Protein AF-A0A357CVC1-F1 (afdb_monomer)

Secondary structure (DSSP, 8-state):
-HHHHHHHTS-TTS--------S-GGGS-GGGGSTTSS------PPP-HHHHHHHHHHHHTTS---TT--HHHHHHH-TT--HHHHHHHHHHHHHHHHHTT-

Nearest PDB structures (foldseek):
  4ww0-assembly1_C-2  TM=9.600E-01  e=2.385E-09  Aquifex aeolicus VF5
  2ce7-assembly1_C  TM=9.587E-01  e=1.028E-08  Thermotoga maritima
  3whk-assembly4_D  TM=9.278E-01  e=1.325E-07  Pyrococcus furiosus DSM 3638
  3whk-assembly7_G  TM=9.267E-01  e=1.796E-07  Pyrococcus furiosus DSM 3638
  3whk-assembly5_E  TM=9.257E-01  e=1.796E-07  Pyrococcus furiosus DSM 3638

Mean predicted aligned error: 5.78 Å

Radius of gyration: 20.75 Å; Cα contacts (8 Å, |Δi|>4): 52; chains: 1; bounding box: 44×24×57 Å

pLDDT: mean 90.42, std 10.45, range [55.5, 98.62]

Solvent-accessible surface area (backbone atoms only — not comparable to full-atom values): 6640 Å² total; per-residue (Å²): 116,68,69,58,54,57,47,70,66,56,59,103,76,71,84,76,86,89,86,86,87,76,98,57,73,88,76,53,64,70,79,52,52,36,85,82,59,55,51,79,82,83,87,85,72,77,54,52,54,66,50,37,27,51,48,45,51,64,71,39,76,90,55,93,74,64,94,84,69,54,59,65,63,52,20,66,77,45,77,88,41,45,70,66,52,50,46,48,52,56,50,51,51,50,53,54,33,50,76,70,76,91

Structure (mmCIF, N/CA/C/O backbone):
data_AF-A0A357CVC1-F1
#
_entry.id   AF-A0A357CVC1-F1
#
loop_
_atom_site.group_PDB
_atom_site.id
_atom_site.type_symbol
_atom_site.label_atom_id
_atom_site.label_alt_id
_atom_site.label_comp_id
_atom_site.label_asym_id
_atom_site.label_entity_id
_atom_site.label_seq_id
_atom_site.pdbx_PDB_ins_code
_atom_site.Cartn_x
_atom_site.Cartn_y
_atom_site.Cartn_z
_atom_site.occupancy
_atom_site.B_iso_or_equiv
_atom_site.auth_seq_id
_atom_site.auth_comp_id
_atom_site.auth_asym_id
_atom_site.auth_atom_id
_atom_site.pdbx_PDB_model_num
ATOM 1 N N . ASN A 1 1 ? 24.157 -10.732 -16.929 1.00 61.03 1 ASN A N 1
ATOM 2 C CA . ASN A 1 1 ? 22.784 -10.193 -16.827 1.00 61.03 1 ASN A CA 1
ATOM 3 C C . ASN A 1 1 ? 21.793 -11.062 -17.597 1.00 61.03 1 ASN A C 1
ATOM 5 O O . ASN A 1 1 ? 21.314 -10.633 -18.635 1.00 61.03 1 ASN A O 1
ATOM 9 N N . GLN A 1 2 ? 21.481 -12.269 -17.100 1.00 76.38 2 GLN A N 1
ATOM 10 C CA . GLN A 1 2 ? 20.550 -13.189 -17.780 1.00 76.38 2 GLN A CA 1
ATOM 11 C C . GLN A 1 2 ? 19.133 -12.608 -17.858 1.00 76.38 2 GLN A C 1
ATOM 13 O O . GLN A 1 2 ? 18.536 -12.607 -18.920 1.00 76.38 2 GLN A O 1
ATOM 18 N N . LEU A 1 3 ? 18.642 -12.010 -16.765 1.00 76.56 3 LEU A N 1
ATOM 19 C CA . LEU A 1 3 ? 17.310 -11.397 -16.712 1.00 76.56 3 LEU A CA 1
ATOM 20 C C . LEU A 1 3 ? 17.099 -10.330 -17.800 1.00 76.56 3 LEU A C 1
ATOM 22 O O . LEU A 1 3 ? 16.035 -10.273 -18.396 1.00 76.56 3 LEU A O 1
ATOM 26 N N . LEU A 1 4 ? 18.116 -9.509 -18.083 1.00 71.12 4 LEU A N 1
ATOM 27 C CA . LE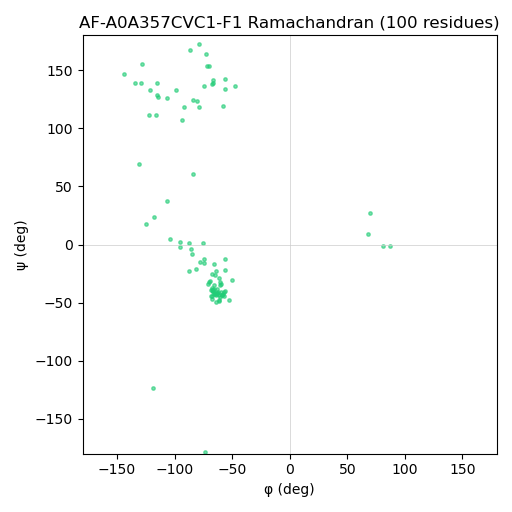U A 1 4 ? 18.030 -8.487 -19.132 1.00 71.12 4 LEU A CA 1
ATOM 28 C C . LEU A 1 4 ? 17.933 -9.104 -20.530 1.00 71.12 4 LEU A C 1
ATOM 30 O O . LEU A 1 4 ? 17.207 -8.582 -21.362 1.00 71.12 4 LEU A O 1
ATOM 34 N N . VAL A 1 5 ? 18.654 -10.204 -20.769 1.00 71.56 5 VAL A N 1
ATOM 35 C CA . VAL A 1 5 ? 18.628 -10.923 -22.051 1.00 71.56 5 VAL A CA 1
ATOM 36 C C . VAL A 1 5 ? 17.260 -11.557 -22.280 1.00 71.56 5 VAL A C 1
ATOM 38 O O . VAL A 1 5 ? 16.737 -11.463 -23.382 1.00 71.56 5 VAL A O 1
ATOM 41 N N . GLU A 1 6 ? 16.654 -12.129 -21.236 1.00 76.06 6 GLU A N 1
ATOM 42 C CA . GLU A 1 6 ? 15.288 -12.659 -21.327 1.00 76.06 6 GLU A CA 1
ATOM 43 C C . GLU A 1 6 ? 14.257 -11.538 -21.542 1.00 76.06 6 GLU A C 1
ATOM 45 O O . GLU A 1 6 ? 13.336 -11.703 -22.330 1.00 76.06 6 GLU A O 1
ATOM 50 N N . MET A 1 7 ? 14.419 -10.375 -20.894 1.00 76.06 7 MET A N 1
ATOM 51 C CA . MET A 1 7 ? 13.512 -9.228 -21.070 1.00 76.06 7 MET A CA 1
ATOM 52 C C . MET A 1 7 ? 13.593 -8.610 -22.470 1.00 76.06 7 MET A C 1
ATOM 54 O O . MET A 1 7 ? 1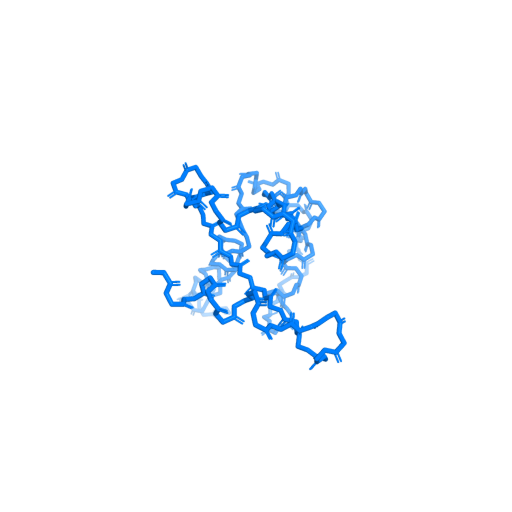2.561 -8.256 -23.029 1.00 76.06 7 MET A O 1
ATOM 58 N N . ASP A 1 8 ? 14.796 -8.509 -23.041 1.00 69.12 8 ASP A N 1
ATOM 59 C CA . ASP A 1 8 ? 15.001 -8.047 -24.421 1.00 69.12 8 ASP A CA 1
ATOM 60 C C . ASP A 1 8 ? 14.592 -9.118 -25.458 1.00 69.12 8 ASP A C 1
ATOM 62 O O . ASP A 1 8 ? 14.441 -8.812 -26.640 1.00 69.12 8 ASP A O 1
ATOM 66 N N . GLY A 1 9 ? 14.444 -10.377 -25.025 1.00 62.94 9 GLY A N 1
ATOM 67 C CA . GLY A 1 9 ? 14.026 -11.510 -25.849 1.00 62.94 9 GLY A CA 1
ATOM 68 C C . GLY A 1 9 ? 12.524 -11.557 -26.131 1.00 62.94 9 GLY A C 1
ATOM 69 O O . GLY A 1 9 ? 12.120 -12.267 -27.052 1.00 62.94 9 GLY A O 1
ATOM 70 N N . PHE A 1 10 ? 11.713 -10.794 -25.388 1.00 62.78 10 PHE A N 1
ATOM 71 C CA . PHE A 1 10 ? 10.282 -10.676 -25.647 1.00 62.78 10 PHE A CA 1
ATOM 72 C C . PHE A 1 10 ? 10.000 -9.613 -26.719 1.00 62.78 10 PHE A C 1
ATOM 74 O O . PHE A 1 10 ? 10.380 -8.447 -26.592 1.00 62.78 10 PHE A O 1
ATOM 81 N N . GLY A 1 11 ? 9.302 -10.000 -27.785 1.00 61.59 11 GLY A N 1
ATOM 82 C CA . GLY A 1 11 ? 8.757 -9.066 -28.766 1.00 61.59 11 GLY A CA 1
ATOM 83 C C . GLY A 1 11 ? 7.553 -8.299 -28.206 1.00 61.59 11 GLY A C 1
ATOM 84 O O . GLY A 1 11 ? 6.908 -8.719 -27.248 1.00 61.59 11 GLY A O 1
ATOM 85 N N . VAL A 1 12 ? 7.177 -7.192 -28.860 1.00 59.03 12 VAL A N 1
ATOM 86 C CA . VAL A 1 12 ? 6.064 -6.295 -28.455 1.00 59.03 12 VAL A CA 1
ATOM 87 C C . VAL A 1 12 ? 4.700 -7.016 -28.306 1.00 59.03 12 VAL A C 1
ATOM 89 O O . VAL A 1 12 ? 3.773 -6.452 -27.735 1.00 59.03 12 VAL A O 1
ATOM 92 N N . ASN A 1 13 ? 4.567 -8.265 -28.774 1.00 55.50 13 ASN A N 1
ATOM 93 C CA . ASN A 1 13 ? 3.316 -9.030 -28.842 1.00 55.50 13 ASN A CA 1
ATOM 94 C C . ASN A 1 13 ? 3.337 -10.405 -28.137 1.00 55.50 13 ASN A C 1
ATOM 96 O O . ASN A 1 13 ? 2.442 -11.211 -28.384 1.00 55.50 13 ASN A O 1
ATOM 100 N N . ASP A 1 14 ? 4.281 -10.686 -27.233 1.00 67.25 14 ASP A N 1
ATOM 101 C CA . ASP A 1 14 ? 4.360 -12.014 -26.586 1.00 67.25 14 ASP A CA 1
ATOM 102 C C . ASP A 1 14 ? 3.296 -12.264 -25.497 1.00 67.25 14 ASP A C 1
ATOM 104 O O . ASP A 1 14 ? 3.258 -13.329 -24.885 1.00 67.25 14 ASP A O 1
ATOM 108 N N . GLY A 1 15 ? 2.398 -11.302 -25.245 1.00 78.44 15 GLY A N 1
ATOM 109 C CA . GLY A 1 15 ? 1.282 -11.456 -24.300 1.00 78.44 15 GLY A CA 1
ATOM 110 C C . GLY A 1 15 ? 1.700 -11.556 -22.826 1.00 78.44 15 GLY A C 1
ATOM 111 O O . GLY A 1 15 ? 0.865 -11.848 -21.970 1.00 78.44 15 GLY A O 1
ATOM 112 N N . VAL A 1 16 ? 2.974 -11.306 -22.516 1.00 82.75 16 VAL A N 1
ATOM 113 C CA . VAL A 1 16 ? 3.534 -11.353 -21.161 1.00 82.75 16 VAL A CA 1
ATOM 114 C C . VAL A 1 16 ? 3.619 -9.943 -20.580 1.00 82.75 16 VAL A C 1
ATOM 116 O O . VAL A 1 16 ? 4.115 -9.020 -21.220 1.00 82.75 16 VAL A O 1
ATOM 119 N N . ILE A 1 17 ? 3.163 -9.783 -19.335 1.00 84.88 17 ILE A N 1
ATOM 120 C CA . ILE A 1 17 ? 3.309 -8.547 -18.557 1.00 84.88 17 ILE A CA 1
ATOM 121 C C . ILE A 1 17 ? 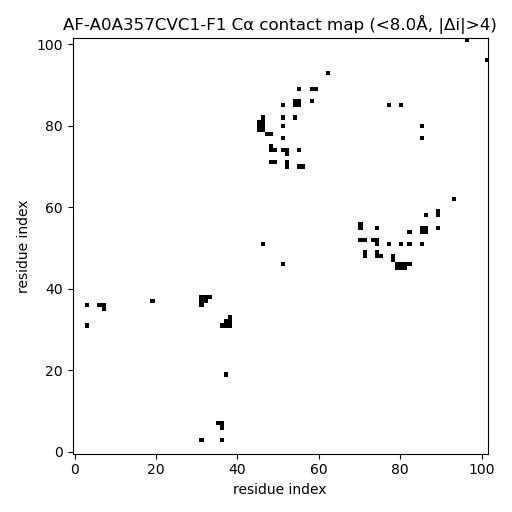4.228 -8.837 -17.373 1.00 84.88 17 ILE A C 1
ATOM 123 O O . ILE A 1 17 ? 3.965 -9.749 -16.589 1.00 84.88 17 ILE A O 1
ATOM 127 N N . VAL A 1 18 ? 5.283 -8.036 -17.221 1.00 86.44 18 VAL A N 1
ATOM 128 C CA . VAL A 1 18 ? 6.226 -8.143 -16.101 1.00 86.44 18 VAL A CA 1
ATOM 129 C C . VAL A 1 18 ? 5.992 -6.992 -15.125 1.00 86.44 18 VAL A C 1
ATOM 131 O O . VAL A 1 18 ? 6.016 -5.826 -15.512 1.00 86.44 18 VAL A O 1
ATOM 134 N N . ILE A 1 19 ? 5.784 -7.319 -13.846 1.00 92.38 19 ILE A N 1
ATOM 135 C CA . ILE A 1 19 ? 5.644 -6.349 -12.751 1.00 92.38 19 ILE A CA 1
ATOM 136 C C . ILE A 1 19 ? 6.730 -6.633 -11.713 1.00 92.38 19 ILE A C 1
ATOM 138 O O . ILE A 1 19 ? 6.916 -7.777 -11.302 1.00 92.38 19 ILE A O 1
ATOM 142 N N . ALA A 1 20 ? 7.424 -5.586 -11.269 1.00 93.25 20 ALA A N 1
ATOM 143 C CA . ALA A 1 20 ? 8.415 -5.648 -10.201 1.00 93.25 20 ALA A CA 1
ATOM 144 C C . ALA A 1 20 ? 8.122 -4.587 -9.131 1.00 93.25 20 ALA A C 1
ATOM 146 O O . ALA A 1 20 ? 7.505 -3.560 -9.410 1.00 93.25 20 ALA A O 1
ATOM 147 N N . ALA A 1 21 ? 8.583 -4.833 -7.904 1.00 95.69 21 ALA A N 1
ATOM 148 C CA . ALA A 1 21 ? 8.464 -3.906 -6.784 1.00 95.69 21 ALA A CA 1
ATOM 149 C C . ALA A 1 21 ? 9.803 -3.801 -6.044 1.00 95.69 21 ALA A C 1
ATOM 151 O O . ALA A 1 21 ? 10.485 -4.804 -5.835 1.00 95.69 21 ALA A O 1
ATOM 152 N N . THR A 1 22 ? 10.179 -2.589 -5.635 1.00 95.12 22 THR A N 1
ATOM 153 C CA . THR A 1 22 ? 11.360 -2.338 -4.800 1.00 95.12 22 THR A CA 1
ATOM 154 C C . THR A 1 22 ? 11.092 -1.197 -3.826 1.00 95.12 22 THR A C 1
ATOM 156 O O . THR A 1 22 ? 10.410 -0.233 -4.165 1.00 95.12 22 THR A O 1
ATOM 159 N N . ASN A 1 23 ? 11.688 -1.283 -2.637 1.00 95.69 23 ASN A N 1
ATOM 160 C CA . ASN A 1 23 ? 11.736 -0.182 -1.671 1.00 95.69 23 ASN A CA 1
ATOM 161 C C . ASN A 1 23 ? 13.036 0.634 -1.781 1.00 95.69 23 ASN A C 1
ATOM 163 O O . ASN A 1 23 ? 13.219 1.595 -1.041 1.00 95.69 23 ASN A O 1
ATOM 167 N N . ARG A 1 24 ? 13.957 0.234 -2.669 1.00 95.62 24 ARG A N 1
ATOM 168 C CA . ARG A 1 24 ? 15.245 0.901 -2.902 1.00 95.62 24 ARG A CA 1
ATOM 169 C C . ARG A 1 24 ? 15.482 1.125 -4.401 1.00 95.62 24 ARG A C 1
ATOM 171 O O . ARG A 1 24 ? 16.307 0.430 -4.999 1.00 95.62 24 ARG A O 1
ATOM 178 N N . PRO A 1 25 ? 14.719 2.027 -5.046 1.00 93.25 25 PRO A N 1
ATOM 179 C CA . PRO A 1 25 ? 14.906 2.330 -6.466 1.00 93.25 25 PRO A CA 1
ATOM 180 C C . PRO A 1 25 ? 16.279 2.961 -6.761 1.00 93.25 25 PRO A C 1
ATOM 182 O O . PRO A 1 25 ? 16.776 2.846 -7.874 1.00 93.25 25 PRO A O 1
ATOM 185 N N . ASP A 1 26 ? 16.910 3.576 -5.758 1.00 93.88 26 ASP A N 1
ATOM 186 C CA . ASP A 1 26 ? 18.209 4.255 -5.816 1.00 93.88 26 ASP A CA 1
ATOM 187 C C . ASP A 1 26 ? 19.398 3.331 -6.118 1.00 93.88 26 ASP A C 1
ATOM 189 O O . ASP A 1 26 ? 20.396 3.786 -6.672 1.00 93.88 26 ASP A O 1
ATOM 193 N N . ILE A 1 27 ? 19.301 2.043 -5.775 1.00 95.19 27 ILE A N 1
ATOM 194 C CA . ILE A 1 27 ? 20.376 1.059 -5.998 1.00 95.19 27 ILE A CA 1
ATOM 195 C C . ILE A 1 27 ? 20.116 0.122 -7.177 1.00 95.19 27 ILE A C 1
ATOM 197 O O . ILE A 1 27 ? 20.866 -0.836 -7.372 1.00 95.19 27 ILE A O 1
ATOM 201 N N . LEU A 1 28 ? 19.034 0.334 -7.926 1.00 91.88 28 LEU A N 1
ATOM 202 C CA . LEU A 1 28 ? 18.751 -0.488 -9.096 1.00 91.88 28 LEU A CA 1
ATOM 203 C C . LEU A 1 28 ? 19.799 -0.246 -10.183 1.00 91.88 28 LEU A C 1
ATOM 205 O O . LEU A 1 28 ? 20.199 0.891 -10.429 1.00 91.88 28 LEU A O 1
ATOM 209 N N . ASP A 1 29 ? 20.195 -1.316 -10.879 1.00 92.31 29 ASP A N 1
ATOM 210 C CA . ASP A 1 29 ? 20.995 -1.194 -12.099 1.00 92.31 29 ASP A CA 1
ATOM 211 C C . ASP A 1 29 ? 20.221 -0.321 -13.110 1.00 92.31 29 ASP A C 1
ATOM 213 O O . ASP A 1 29 ? 19.121 -0.711 -13.521 1.00 92.31 29 ASP A O 1
ATOM 217 N N . PRO A 1 30 ? 20.765 0.832 -13.553 1.00 90.31 30 PRO A N 1
ATOM 218 C CA . PRO A 1 30 ? 20.097 1.711 -14.511 1.00 90.31 30 PRO A CA 1
ATOM 219 C C . PRO A 1 30 ? 19.721 1.016 -15.824 1.00 90.31 30 PRO A C 1
ATOM 221 O O . PRO A 1 30 ? 18.828 1.478 -16.535 1.00 90.31 30 PRO A O 1
ATOM 224 N N . ALA A 1 31 ? 20.376 -0.099 -16.164 1.00 90.31 31 ALA A N 1
ATOM 225 C CA . ALA A 1 31 ? 20.018 -0.911 -17.316 1.00 90.31 31 ALA A CA 1
ATOM 226 C C . ALA A 1 31 ? 18.582 -1.457 -17.221 1.00 90.31 31 ALA A C 1
ATOM 228 O O . ALA A 1 31 ? 17.924 -1.570 -18.253 1.00 90.31 31 ALA A O 1
ATOM 229 N N . LEU A 1 32 ? 18.067 -1.753 -16.023 1.00 89.75 32 LEU A N 1
ATOM 230 C CA . LEU A 1 32 ? 16.704 -2.261 -15.821 1.00 89.75 32 LEU A CA 1
ATOM 231 C C . LEU A 1 32 ? 15.618 -1.228 -16.150 1.00 89.75 32 LEU A C 1
ATOM 233 O O . LEU A 1 32 ? 14.508 -1.615 -16.500 1.00 89.75 32 LEU A O 1
ATOM 237 N N . LEU A 1 33 ? 15.938 0.065 -16.063 1.00 90.12 33 LEU A N 1
ATOM 238 C CA . LEU A 1 33 ? 14.987 1.176 -16.202 1.00 90.12 33 LEU A CA 1
ATOM 239 C C . LEU A 1 33 ? 14.934 1.767 -17.620 1.00 90.12 33 LEU A C 1
ATOM 241 O O . LEU A 1 33 ? 14.254 2.766 -17.859 1.00 90.12 33 LEU A O 1
ATOM 245 N N . ARG A 1 34 ? 15.690 1.199 -18.565 1.00 89.75 34 ARG A N 1
ATOM 246 C CA . ARG A 1 34 ? 15.703 1.661 -19.959 1.00 89.75 34 ARG A CA 1
ATOM 247 C C . ARG A 1 34 ? 14.394 1.292 -20.679 1.00 89.75 34 ARG A C 1
ATOM 249 O O . ARG A 1 34 ? 13.772 0.296 -20.310 1.00 89.75 34 ARG A O 1
ATOM 256 N N . PRO A 1 35 ? 14.004 2.056 -21.721 1.00 86.44 35 PRO A N 1
ATOM 257 C CA . PRO A 1 35 ? 12.851 1.736 -22.566 1.00 86.44 35 PRO A CA 1
ATOM 258 C C . PRO A 1 35 ? 12.835 0.271 -23.016 1.00 86.44 35 PRO A C 1
ATOM 260 O O . PRO A 1 35 ? 13.880 -0.252 -23.403 1.00 86.44 35 PRO A O 1
ATOM 263 N N . GLY A 1 36 ? 11.665 -0.371 -22.960 1.00 81.75 36 GLY A N 1
ATOM 264 C CA . GLY A 1 36 ? 11.497 -1.792 -23.298 1.00 81.75 36 GLY A CA 1
ATOM 265 C C . GLY A 1 36 ? 11.748 -2.774 -22.145 1.00 81.75 36 GLY A C 1
ATOM 266 O O . GLY A 1 36 ? 11.584 -3.974 -22.331 1.00 81.75 36 GLY A O 1
ATOM 267 N N . ARG A 1 37 ? 12.123 -2.287 -20.952 1.00 88.00 37 ARG A N 1
ATOM 268 C CA . ARG A 1 37 ? 12.276 -3.089 -19.723 1.00 88.00 37 ARG A CA 1
ATOM 269 C C . ARG A 1 37 ? 11.310 -2.585 -18.645 1.00 88.00 37 ARG A C 1
ATOM 271 O O . ARG A 1 37 ? 10.113 -2.508 -18.892 1.00 88.00 37 ARG A O 1
ATOM 278 N N . PHE A 1 38 ? 11.792 -2.198 -17.462 1.00 90.31 38 PHE A N 1
ATOM 279 C CA . PHE A 1 38 ? 10.972 -1.529 -16.444 1.00 90.31 38 PHE A CA 1
ATOM 280 C C . PHE A 1 38 ? 10.903 -0.020 -16.705 1.00 90.31 38 PHE A C 1
ATOM 282 O O . PHE A 1 38 ? 11.346 0.799 -15.899 1.00 90.31 38 PHE A O 1
ATOM 289 N N . ASP A 1 39 ? 10.372 0.352 -17.867 1.00 86.31 39 ASP A N 1
ATOM 290 C CA . ASP A 1 39 ? 10.289 1.748 -18.299 1.00 86.31 39 ASP A CA 1
ATOM 291 C C . ASP A 1 39 ? 9.093 2.506 -17.695 1.00 86.31 39 ASP A C 1
ATOM 293 O O . ASP A 1 39 ? 9.125 3.734 -17.571 1.00 86.31 39 ASP A O 1
ATOM 297 N N . ARG A 1 40 ? 8.055 1.790 -17.242 1.00 90.62 40 ARG A N 1
ATOM 298 C CA . ARG A 1 40 ? 6.950 2.333 -16.441 1.00 90.62 40 ARG A CA 1
ATOM 299 C C . ARG A 1 40 ? 7.239 2.195 -14.952 1.00 90.62 40 ARG A C 1
ATOM 301 O O . ARG A 1 40 ? 7.327 1.094 -14.420 1.00 90.62 40 ARG A O 1
ATOM 308 N N . GLN A 1 41 ? 7.309 3.336 -14.273 1.00 92.25 41 GLN A N 1
ATOM 309 C CA . GLN A 1 41 ? 7.519 3.416 -12.830 1.00 92.25 41 GLN A CA 1
ATOM 310 C C . GLN A 1 41 ? 6.285 4.023 -12.163 1.00 92.25 41 GLN A C 1
ATOM 312 O O . GLN A 1 41 ? 5.808 5.084 -12.569 1.00 92.25 41 GLN A O 1
ATOM 317 N N . VAL A 1 42 ? 5.770 3.340 -11.141 1.00 95.06 42 VAL A N 1
ATOM 318 C CA . VAL A 1 42 ? 4.621 3.789 -10.347 1.00 95.06 42 VAL A CA 1
ATOM 319 C C . VAL A 1 42 ? 5.048 3.872 -8.889 1.00 95.06 42 VAL A C 1
ATOM 321 O O . VAL A 1 42 ? 5.300 2.854 -8.248 1.00 95.06 42 VAL A O 1
ATOM 324 N N . THR A 1 43 ? 5.127 5.091 -8.361 1.00 95.25 43 THR A N 1
ATOM 325 C CA . THR A 1 43 ? 5.466 5.316 -6.954 1.00 95.25 43 THR A CA 1
ATOM 326 C C . THR A 1 43 ? 4.242 5.100 -6.077 1.00 95.25 43 THR A C 1
ATOM 328 O O . THR A 1 43 ? 3.222 5.772 -6.239 1.00 95.25 43 THR A O 1
ATOM 331 N N . VAL A 1 44 ? 4.359 4.195 -5.107 1.00 94.69 44 VAL A N 1
ATOM 332 C CA . VAL A 1 44 ? 3.338 3.982 -4.078 1.00 94.69 44 VAL A CA 1
ATOM 333 C C . VAL A 1 44 ? 3.692 4.827 -2.858 1.00 94.69 44 VAL A C 1
ATOM 335 O O . VAL A 1 44 ? 4.644 4.533 -2.141 1.00 94.69 44 VAL A O 1
ATOM 338 N N . ASN A 1 45 ? 2.930 5.898 -2.640 1.00 94.69 45 ASN A N 1
ATOM 339 C CA . ASN A 1 45 ? 3.100 6.779 -1.487 1.00 94.69 45 ASN A CA 1
ATOM 340 C C . ASN A 1 45 ? 2.310 6.277 -0.271 1.00 94.69 45 ASN A C 1
ATOM 342 O O . ASN A 1 45 ? 1.417 5.436 -0.387 1.00 94.69 45 ASN A O 1
ATOM 346 N N . TYR A 1 46 ? 2.603 6.851 0.897 1.00 96.75 46 TYR A N 1
ATOM 347 C CA . TYR A 1 46 ? 1.771 6.666 2.084 1.00 96.75 46 TYR A CA 1
ATOM 348 C C . TYR A 1 46 ? 0.318 7.084 1.811 1.00 96.75 46 TYR A C 1
ATOM 350 O O . TYR A 1 46 ? 0.087 8.079 1.114 1.00 96.75 46 TYR A O 1
ATOM 358 N N . PRO A 1 47 ? -0.667 6.362 2.373 1.00 97.81 47 PRO A N 1
ATOM 359 C CA . PRO A 1 47 ? -2.070 6.699 2.194 1.00 97.81 47 PRO A CA 1
ATOM 360 C C . PRO A 1 47 ? -2.412 8.035 2.862 1.00 97.81 47 PRO A C 1
ATOM 362 O O . PRO A 1 47 ? -2.013 8.323 3.997 1.00 97.81 47 PRO A O 1
ATOM 365 N N . ASP A 1 48 ? -3.223 8.833 2.172 1.00 97.25 48 ASP A N 1
ATOM 366 C CA . ASP A 1 48 ? -3.853 10.022 2.736 1.00 97.25 48 ASP A CA 1
ATOM 367 C C . ASP A 1 48 ? -4.991 9.639 3.706 1.00 97.25 48 ASP A C 1
ATOM 369 O O . ASP A 1 48 ? -5.258 8.464 3.957 1.00 97.25 48 ASP A O 1
ATOM 373 N N . ILE A 1 49 ? -5.681 10.627 4.285 1.00 98.12 49 ILE A N 1
ATOM 374 C CA . ILE A 1 49 ? -6.758 10.362 5.258 1.00 98.12 49 ILE A CA 1
ATOM 375 C C . ILE A 1 49 ? -7.851 9.467 4.651 1.00 98.12 49 ILE A C 1
ATOM 377 O O . ILE A 1 49 ? -8.338 8.558 5.322 1.00 98.12 49 ILE A O 1
ATOM 381 N N . LYS A 1 50 ? -8.224 9.698 3.384 1.00 97.75 50 LYS A N 1
ATOM 382 C CA . LYS A 1 50 ? -9.248 8.901 2.698 1.00 97.75 50 LYS A CA 1
ATOM 383 C C . LYS A 1 50 ? -8.762 7.472 2.464 1.00 97.75 50 LYS A C 1
ATOM 385 O O . LYS A 1 50 ? -9.469 6.533 2.811 1.00 97.75 50 LYS A O 1
ATOM 390 N N . GLY A 1 51 ? -7.542 7.305 1.960 1.00 97.94 51 GLY A N 1
ATOM 391 C CA . GLY A 1 51 ? -6.909 6.006 1.760 1.00 97.94 51 GLY A CA 1
ATOM 392 C C . GLY A 1 51 ? -6.811 5.212 3.058 1.00 97.94 51 GLY A C 1
ATOM 393 O O . GLY A 1 51 ? -7.156 4.035 3.080 1.00 97.94 51 GLY A O 1
ATOM 394 N N . ARG A 1 52 ? -6.438 5.857 4.171 1.00 98.62 52 ARG A N 1
ATOM 395 C CA . ARG A 1 52 ? -6.411 5.205 5.488 1.00 98.62 52 ARG A CA 1
ATOM 396 C C . ARG A 1 52 ? -7.797 4.758 5.943 1.00 98.62 52 ARG A C 1
ATOM 398 O O . ARG A 1 52 ? -7.921 3.646 6.447 1.00 98.62 52 ARG A O 1
ATOM 405 N N . ALA A 1 53 ? -8.835 5.571 5.738 1.00 98.25 53 ALA A N 1
ATOM 406 C CA . ALA A 1 53 ? -10.208 5.183 6.062 1.00 98.25 53 ALA A CA 1
ATOM 407 C C . ALA A 1 53 ? -10.664 3.960 5.247 1.00 98.25 53 ALA A C 1
ATOM 409 O O . ALA A 1 53 ? -11.228 3.025 5.811 1.00 98.25 53 ALA A O 1
ATOM 410 N N . GLU A 1 54 ? -10.366 3.915 3.947 1.00 98.06 54 GLU A N 1
ATOM 411 C CA . GLU A 1 54 ? -10.719 2.772 3.096 1.00 98.06 54 GLU A CA 1
ATOM 412 C C . GLU A 1 54 ? -9.933 1.504 3.453 1.00 98.06 54 GLU A C 1
ATOM 414 O O . GLU A 1 54 ? -10.506 0.416 3.522 1.00 98.06 54 GLU A O 1
ATOM 419 N N . ILE A 1 55 ? -8.643 1.634 3.775 1.00 98.06 55 ILE A N 1
ATOM 420 C CA . ILE A 1 55 ? -7.832 0.516 4.273 1.00 98.06 55 ILE A CA 1
ATOM 421 C C . ILE A 1 55 ? -8.411 -0.019 5.590 1.00 98.06 55 ILE A C 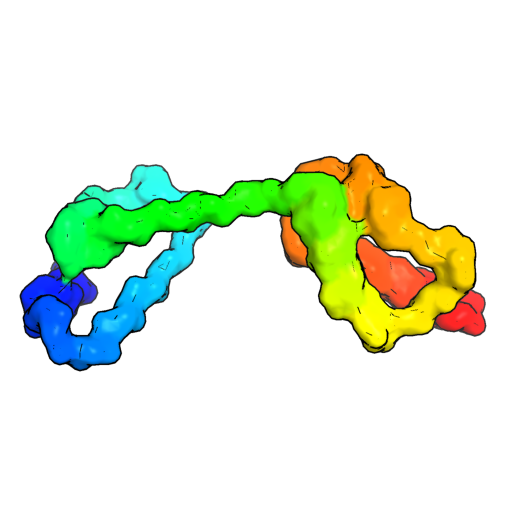1
ATOM 423 O O . ILE A 1 55 ? -8.620 -1.227 5.727 1.00 98.06 55 ILE A O 1
ATOM 427 N N . LEU A 1 56 ? -8.728 0.864 6.544 1.00 98.25 56 LEU A N 1
ATOM 428 C CA . LEU A 1 56 ? -9.372 0.482 7.802 1.00 98.25 56 LEU A CA 1
ATOM 429 C C . LEU A 1 56 ? -10.690 -0.254 7.546 1.00 98.25 56 LEU A C 1
ATOM 431 O O . LEU A 1 56 ? -10.906 -1.310 8.135 1.00 98.25 56 LEU A O 1
ATOM 435 N N . LYS A 1 57 ? -11.536 0.233 6.627 1.00 97.12 57 LYS A N 1
ATOM 436 C CA . LYS A 1 57 ? -12.796 -0.433 6.252 1.00 97.12 57 LYS A CA 1
ATOM 437 C C . LYS A 1 57 ? -12.568 -1.846 5.726 1.00 97.12 57 LYS A C 1
ATOM 439 O O . LYS A 1 57 ? -13.297 -2.752 6.117 1.00 97.12 57 LYS A O 1
ATOM 444 N N . VAL A 1 58 ? -11.562 -2.062 4.874 1.00 97.12 58 VAL A N 1
ATOM 445 C CA . VAL A 1 58 ? -11.218 -3.402 4.364 1.00 97.12 58 VAL A CA 1
ATOM 446 C C . VAL A 1 58 ? -10.824 -4.334 5.509 1.00 97.12 58 VAL A C 1
ATOM 448 O O . VAL A 1 58 ? -11.374 -5.431 5.621 1.00 97.12 58 VAL A O 1
ATOM 451 N N . HIS A 1 59 ? -9.934 -3.890 6.397 1.00 96.75 59 HIS A N 1
ATOM 452 C CA . HIS A 1 59 ? -9.471 -4.699 7.528 1.00 96.75 59 HIS A CA 1
ATOM 453 C C . HIS A 1 59 ? -10.507 -4.837 8.662 1.00 96.75 59 HIS A C 1
ATOM 455 O O . HIS A 1 59 ? -10.342 -5.695 9.537 1.00 96.75 59 HIS A O 1
ATOM 461 N N . ALA A 1 60 ? -11.579 -4.041 8.635 1.00 96.06 60 ALA A N 1
ATOM 462 C CA . ALA A 1 60 ? -12.694 -4.073 9.576 1.00 96.06 60 ALA A CA 1
ATOM 463 C C . ALA A 1 60 ? -13.815 -5.063 9.201 1.00 96.06 60 ALA A C 1
ATOM 465 O O . ALA A 1 60 ? -14.534 -5.494 10.095 1.00 96.06 60 ALA A O 1
ATOM 466 N N . ARG A 1 61 ? -13.964 -5.467 7.925 1.00 92.38 61 ARG A N 1
ATOM 467 C CA . ARG A 1 61 ? -15.167 -6.175 7.406 1.00 92.38 61 ARG A CA 1
ATOM 468 C C . ARG A 1 61 ? -15.652 -7.387 8.210 1.00 92.38 61 ARG A C 1
ATOM 470 O O . ARG A 1 61 ? -16.845 -7.652 8.212 1.00 92.38 61 ARG A O 1
ATOM 477 N N . ASN A 1 62 ? -14.754 -8.108 8.877 1.00 88.06 62 ASN A N 1
ATOM 478 C CA . ASN A 1 62 ? -15.078 -9.332 9.619 1.00 88.06 62 ASN A CA 1
ATOM 479 C C . ASN A 1 62 ? -14.790 -9.211 11.123 1.00 88.06 62 ASN A C 1
ATOM 481 O O . ASN A 1 62 ? -14.527 -10.217 11.779 1.00 88.06 62 ASN A O 1
ATOM 485 N N . LYS A 1 63 ? -14.766 -7.991 11.667 1.00 91.44 63 LYS A N 1
ATOM 486 C CA . LYS A 1 63 ? -14.540 -7.744 13.095 1.00 91.44 63 LYS A CA 1
ATOM 487 C C . LYS A 1 63 ? -15.790 -7.113 13.717 1.00 91.44 63 LYS A C 1
ATOM 489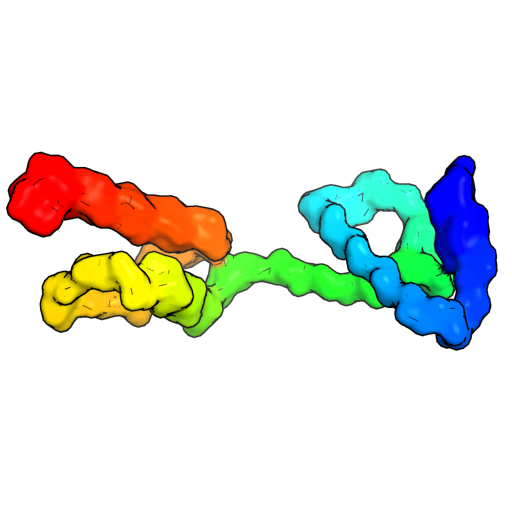 O O . LYS A 1 63 ? -16.393 -6.249 13.079 1.00 91.44 63 LYS A O 1
ATOM 494 N N . PRO A 1 64 ? -16.192 -7.523 14.931 1.00 91.38 64 PRO A N 1
ATOM 495 C CA . PRO A 1 64 ? -17.262 -6.845 15.646 1.00 91.38 64 PRO A CA 1
ATOM 496 C C . PRO A 1 64 ? -16.798 -5.444 16.058 1.00 91.38 64 PRO A C 1
ATOM 498 O O . PRO A 1 64 ? -15.664 -5.261 16.502 1.00 91.38 64 PRO A O 1
ATOM 501 N N . PHE A 1 65 ? -17.685 -4.465 15.914 1.00 93.56 65 PHE A N 1
ATOM 502 C CA . PHE A 1 65 ? -17.474 -3.093 16.365 1.00 93.56 65 PHE A CA 1
ATOM 503 C C . PHE A 1 65 ? -18.676 -2.643 17.193 1.00 93.56 65 PHE A C 1
ATOM 505 O O . PHE A 1 65 ? -19.820 -2.933 16.837 1.00 93.56 65 PHE A O 1
ATOM 512 N N . GLU A 1 66 ? -18.411 -1.929 18.286 1.00 93.56 66 GLU A N 1
ATOM 513 C CA . GLU A 1 66 ? -19.438 -1.169 19.000 1.00 93.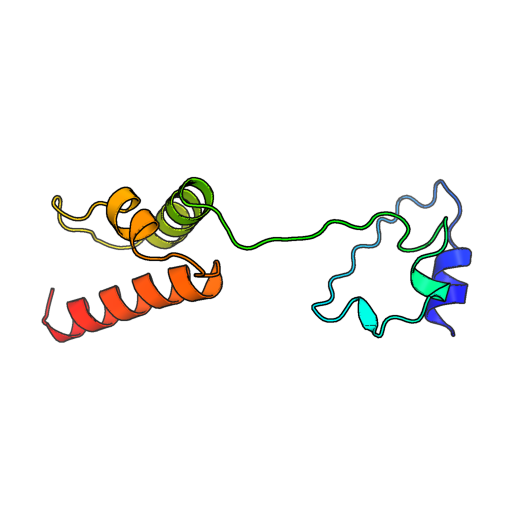56 66 GLU A CA 1
ATOM 514 C C . GLU A 1 66 ? -19.867 0.038 18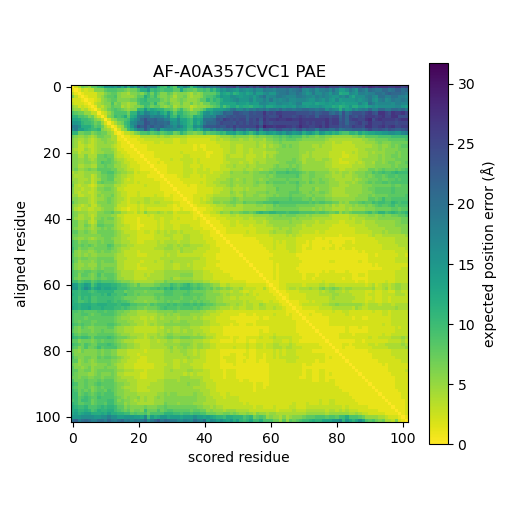.131 1.00 93.56 66 GLU A C 1
ATOM 516 O O . GLU A 1 66 ? -19.116 0.516 17.275 1.00 93.56 66 GLU A O 1
ATOM 521 N N . SER A 1 67 ? -21.102 0.520 18.304 1.00 92.44 67 SER A N 1
ATOM 522 C CA . SER A 1 67 ? -21.701 1.562 17.447 1.00 92.44 67 SER A CA 1
ATOM 523 C C . SER A 1 67 ? -21.020 2.931 17.540 1.00 92.44 67 SER A C 1
ATOM 525 O O . SER A 1 67 ? -21.252 3.796 16.700 1.00 92.44 67 SER A O 1
ATOM 527 N N . ASP A 1 68 ? -20.226 3.149 18.582 1.00 94.62 68 ASP A N 1
ATOM 528 C CA . ASP A 1 68 ? -19.467 4.373 18.825 1.00 94.62 68 ASP A CA 1
ATOM 529 C C . ASP A 1 68 ? -18.106 4.389 18.102 1.00 94.62 68 ASP A C 1
ATOM 531 O O . ASP A 1 68 ? -17.447 5.433 18.050 1.00 94.62 68 ASP A O 1
ATOM 535 N N . VAL A 1 69 ? -17.686 3.274 17.491 1.00 95.44 69 VAL A N 1
ATOM 536 C CA . VAL A 1 69 ? -16.419 3.209 16.759 1.00 95.44 69 VAL A CA 1
ATOM 537 C C . VAL A 1 69 ? -16.552 3.842 15.375 1.00 95.44 69 VAL A C 1
ATOM 539 O O . VAL A 1 69 ? -17.276 3.363 14.504 1.00 95.44 69 VAL A O 1
ATOM 542 N N . ASN A 1 70 ? -15.774 4.901 15.143 1.00 96.38 70 ASN A N 1
ATOM 543 C CA . ASN A 1 70 ? -15.741 5.635 13.881 1.00 96.38 70 ASN A CA 1
ATOM 544 C C . ASN A 1 70 ? -14.358 5.528 13.207 1.00 96.38 70 ASN A C 1
ATOM 546 O O . ASN A 1 70 ? -13.368 6.090 13.689 1.00 96.38 70 ASN A O 1
ATOM 550 N N . LEU A 1 71 ? -14.294 4.823 12.072 1.00 97.00 71 LEU A N 1
ATOM 551 C CA . LEU A 1 71 ? -13.045 4.577 11.340 1.00 97.00 71 LEU A CA 1
ATOM 552 C C . LEU A 1 71 ? -12.478 5.848 10.694 1.00 97.00 71 LEU A C 1
ATOM 554 O O . LEU A 1 71 ? -11.261 5.996 10.600 1.00 97.00 71 LEU A O 1
ATOM 558 N N . GLU A 1 72 ? -13.325 6.792 10.290 1.00 97.12 72 GLU A N 1
ATOM 559 C CA . GLU A 1 72 ? -12.908 8.083 9.746 1.00 97.12 72 GLU A CA 1
ATOM 560 C C . GLU A 1 72 ? -12.185 8.935 10.798 1.00 97.12 72 GLU A C 1
ATOM 562 O O . GLU A 1 72 ? -11.232 9.647 10.474 1.00 97.12 72 GLU A O 1
ATOM 567 N N . THR A 1 73 ? -12.590 8.848 12.066 1.00 97.44 73 THR A N 1
ATOM 568 C CA . THR A 1 73 ? -11.882 9.498 13.178 1.00 97.44 73 THR A CA 1
ATOM 569 C C . THR A 1 73 ? -10.511 8.860 13.401 1.00 97.44 73 THR A C 1
ATOM 571 O O . THR A 1 73 ? -9.516 9.579 13.498 1.00 97.44 73 THR A O 1
ATOM 574 N N . ILE A 1 74 ? -10.424 7.526 13.385 1.00 97.50 74 ILE A N 1
ATOM 575 C CA . ILE A 1 74 ? -9.152 6.790 13.520 1.00 97.50 74 ILE A CA 1
ATOM 576 C C . ILE A 1 74 ? -8.208 7.100 12.344 1.00 97.50 74 ILE A C 1
ATOM 578 O O . ILE A 1 74 ? -7.003 7.286 12.524 1.00 97.50 74 ILE A O 1
ATOM 582 N N . ALA A 1 75 ? -8.736 7.230 11.126 1.00 98.38 75 ALA A N 1
ATOM 583 C CA . ALA A 1 75 ? -7.949 7.605 9.953 1.00 98.38 75 ALA A CA 1
ATOM 584 C C . ALA A 1 75 ? -7.276 8.985 10.109 1.00 98.38 75 ALA A C 1
ATOM 586 O O . ALA A 1 75 ? -6.154 9.194 9.636 1.00 98.38 75 ALA A O 1
ATOM 587 N N . LYS A 1 76 ? -7.919 9.937 10.799 1.00 98.06 76 LYS A N 1
ATOM 588 C CA . LYS A 1 76 ? -7.345 11.270 11.061 1.00 98.06 76 LYS A CA 1
ATOM 589 C C . LYS A 1 76 ? -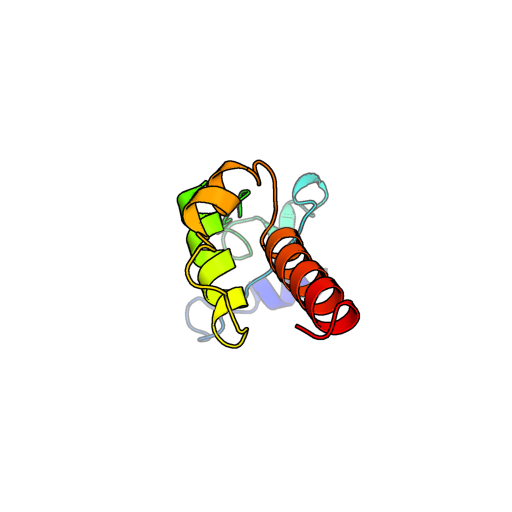6.188 11.228 12.062 1.00 98.06 76 LYS A C 1
ATOM 591 O O . LYS A 1 76 ? -5.241 11.989 11.893 1.00 98.06 76 LYS A O 1
ATOM 596 N N . SER A 1 77 ? -6.226 10.333 13.052 1.00 97.44 77 SER A N 1
ATOM 597 C CA . SER A 1 77 ? -5.183 10.209 14.085 1.00 97.44 77 SER A CA 1
ATOM 598 C C . SER A 1 77 ? -3.999 9.316 13.692 1.00 97.44 77 SER A C 1
ATOM 600 O O . SER A 1 77 ? -3.040 9.209 14.445 1.00 97.44 77 SER A O 1
ATOM 602 N N . THR A 1 78 ? -4.043 8.676 12.523 1.00 97.88 78 THR A N 1
ATOM 603 C CA . THR A 1 78 ? -3.040 7.701 12.045 1.00 97.88 78 THR A CA 1
ATOM 604 C C . THR A 1 78 ? -2.151 8.272 10.937 1.00 97.88 78 THR A C 1
ATOM 606 O O . THR A 1 78 ? -1.818 7.600 9.962 1.00 97.88 78 THR A O 1
ATOM 609 N N . SER A 1 79 ? -1.784 9.553 11.037 1.00 97.06 79 SER A N 1
ATOM 610 C CA . SER A 1 79 ? -0.879 10.176 10.062 1.00 97.06 79 SER A CA 1
ATOM 611 C C . SER A 1 79 ? 0.444 9.408 9.969 1.00 97.06 79 SER A C 1
ATOM 613 O O . SER A 1 79 ? 1.025 9.050 10.990 1.00 97.06 79 SER A O 1
ATOM 615 N N . GLY A 1 80 ? 0.904 9.146 8.744 1.00 96.38 80 GLY A N 1
ATOM 616 C CA . GLY A 1 80 ? 2.130 8.387 8.482 1.00 96.38 80 GLY A CA 1
ATOM 617 C C . GLY A 1 80 ? 1.985 6.864 8.550 1.00 96.38 80 GLY A C 1
ATOM 618 O O . GLY A 1 80 ? 2.956 6.169 8.276 1.00 96.38 80 GLY A O 1
ATOM 619 N N . PHE A 1 81 ? 0.803 6.325 8.867 1.00 98.25 81 PHE A N 1
ATOM 620 C CA . PHE A 1 81 ? 0.607 4.874 8.904 1.00 98.25 81 PHE A CA 1
ATOM 621 C C . PHE A 1 81 ? 0.537 4.293 7.489 1.00 98.25 81 PHE A C 1
ATOM 623 O O . PHE A 1 81 ? -0.152 4.825 6.613 1.00 98.25 81 PHE A O 1
ATOM 630 N N . THR A 1 82 ? 1.215 3.166 7.285 1.00 97.75 82 THR A N 1
ATOM 631 C CA . THR A 1 82 ? 1.065 2.312 6.103 1.00 97.75 82 THR A CA 1
ATOM 632 C C . THR A 1 82 ? -0.190 1.443 6.209 1.00 97.75 82 THR A C 1
ATOM 634 O O . THR A 1 82 ? -0.838 1.357 7.254 1.00 97.75 82 THR A O 1
ATOM 637 N N . GLY A 1 83 ? -0.526 0.728 5.131 1.00 97.00 83 GLY A N 1
ATOM 638 C CA . GLY A 1 83 ? -1.595 -0.270 5.192 1.00 97.00 83 GLY A CA 1
ATOM 639 C C . GLY A 1 83 ? -1.319 -1.398 6.194 1.00 97.00 83 GLY A C 1
ATOM 640 O O . GLY A 1 83 ? -2.236 -1.840 6.885 1.00 97.00 83 GLY A O 1
ATOM 641 N N . ALA A 1 84 ? -0.053 -1.805 6.338 1.00 97.88 84 ALA A N 1
ATOM 642 C CA . ALA A 1 84 ? 0.349 -2.804 7.324 1.00 97.88 84 ALA A CA 1
ATOM 643 C C . ALA A 1 84 ? 0.136 -2.296 8.760 1.00 97.88 84 ALA A C 1
ATOM 645 O O . ALA A 1 84 ? -0.429 -3.021 9.579 1.00 97.88 84 ALA A O 1
ATOM 646 N N . ASP A 1 85 ? 0.490 -1.038 9.044 1.00 98.31 85 ASP A N 1
ATOM 647 C CA . ASP A 1 85 ? 0.294 -0.438 10.371 1.00 98.31 85 ASP A CA 1
ATOM 648 C C . ASP A 1 85 ? -1.191 -0.353 10.745 1.00 98.31 85 ASP A C 1
ATOM 650 O O . ASP A 1 85 ? -1.571 -0.673 11.870 1.00 98.31 85 ASP A O 1
ATOM 654 N N . LEU A 1 86 ? -2.057 0.023 9.796 1.00 98.44 86 LEU A N 1
ATOM 655 C CA . LEU A 1 86 ? -3.510 0.079 10.010 1.00 98.44 86 LEU A CA 1
ATOM 656 C C . LEU A 1 86 ? -4.125 -1.306 10.226 1.00 98.44 86 LEU A C 1
ATOM 658 O O . LEU A 1 86 ? -4.994 -1.472 11.084 1.00 98.44 86 LEU A O 1
ATOM 662 N N . SER A 1 87 ? -3.669 -2.310 9.473 1.00 98.00 87 SER A N 1
ATOM 663 C CA . SER A 1 87 ? -4.072 -3.699 9.702 1.00 98.00 87 SER A CA 1
ATOM 664 C C . SER A 1 87 ? -3.659 -4.159 11.099 1.00 98.00 87 SER A C 1
ATOM 666 O O . SER A 1 87 ? -4.456 -4.773 11.810 1.00 98.00 87 SER A O 1
ATOM 668 N N . ASN A 1 88 ? -2.424 -3.854 11.504 1.00 98.31 88 ASN A N 1
ATOM 669 C CA . ASN A 1 88 ? -1.910 -4.229 12.813 1.00 98.31 88 ASN A CA 1
ATOM 670 C C . ASN A 1 88 ? -2.677 -3.533 13.946 1.00 98.31 88 ASN A C 1
ATOM 672 O O . ASN A 1 88 ? -3.062 -4.187 14.908 1.00 98.31 88 ASN A O 1
ATOM 676 N N . LEU A 1 89 ? -2.996 -2.243 13.790 1.00 97.81 89 LEU A N 1
ATOM 677 C CA . LEU A 1 89 ? -3.809 -1.480 14.740 1.00 97.81 89 LEU A CA 1
ATOM 678 C C . LEU A 1 89 ? -5.146 -2.175 15.045 1.00 97.81 89 LEU A C 1
ATOM 680 O O . LEU A 1 89 ? -5.508 -2.334 16.210 1.00 97.81 89 LEU A O 1
ATOM 684 N N . LEU A 1 90 ? -5.876 -2.616 14.013 1.00 96.88 90 LEU A N 1
ATOM 685 C CA . LEU A 1 90 ? -7.155 -3.309 14.206 1.00 96.88 90 LEU A CA 1
ATOM 686 C C . LEU A 1 90 ? -6.990 -4.708 14.810 1.00 96.88 90 LEU A C 1
ATOM 688 O O . LEU A 1 90 ? -7.870 -5.162 15.541 1.00 96.88 90 LEU A O 1
ATOM 692 N N . ASN A 1 91 ? -5.891 -5.400 14.509 1.00 96.00 91 ASN A N 1
ATOM 693 C CA . ASN A 1 91 ? -5.606 -6.704 15.103 1.00 96.00 91 ASN A CA 1
ATOM 694 C C . ASN A 1 91 ? -5.291 -6.577 16.601 1.00 96.00 91 ASN A C 1
ATOM 696 O O . ASN A 1 91 ? -5.853 -7.322 17.401 1.00 96.00 91 ASN A O 1
ATOM 700 N N . GLU A 1 92 ? -4.479 -5.595 16.996 1.00 97.25 92 GLU A N 1
ATOM 701 C CA . GLU A 1 92 ? -4.190 -5.313 18.407 1.00 97.25 92 GLU A CA 1
ATOM 702 C C . GLU A 1 92 ? -5.446 -4.884 19.172 1.00 97.25 92 GLU A C 1
ATOM 704 O O . GLU A 1 92 ? -5.705 -5.377 20.270 1.00 97.25 92 GLU A O 1
ATOM 709 N N . ALA A 1 93 ? -6.289 -4.034 18.576 1.00 95.88 93 ALA A N 1
ATOM 710 C CA . ALA A 1 93 ? -7.568 -3.654 19.174 1.00 95.88 93 ALA A CA 1
ATOM 711 C C . ALA A 1 93 ? -8.471 -4.877 19.431 1.00 95.88 93 ALA A C 1
ATOM 713 O O . ALA A 1 93 ? -9.041 -5.001 20.517 1.00 95.88 93 ALA A O 1
ATOM 714 N N . ALA A 1 94 ? -8.550 -5.811 18.476 1.00 94.81 94 ALA A N 1
ATOM 715 C CA . ALA A 1 94 ? -9.318 -7.046 18.625 1.00 94.81 94 ALA A CA 1
ATOM 716 C C . ALA A 1 94 ? -8.742 -7.970 19.714 1.00 94.81 94 ALA A C 1
ATOM 718 O O . ALA A 1 94 ? -9.492 -8.497 20.533 1.00 94.81 94 ALA A O 1
ATOM 719 N N . LEU A 1 95 ? -7.415 -8.133 19.776 1.00 95.62 95 LEU A N 1
ATOM 720 C CA . LEU A 1 95 ? -6.760 -8.916 20.831 1.00 95.62 95 LEU A CA 1
ATOM 721 C C . LEU A 1 95 ? -7.003 -8.313 22.219 1.00 95.62 95 LEU A C 1
ATOM 723 O O . LEU A 1 95 ? -7.253 -9.042 23.181 1.00 95.62 95 LEU A O 1
ATOM 727 N N . LEU A 1 96 ? -6.955 -6.985 22.335 1.00 96.62 96 LEU A N 1
ATOM 728 C CA . LEU A 1 96 ? -7.253 -6.279 23.580 1.00 9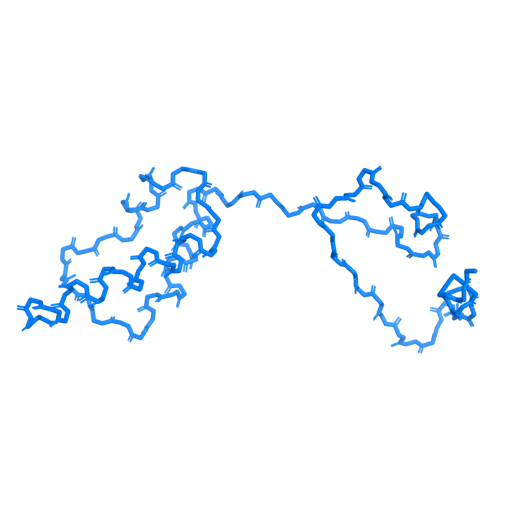6.62 96 LEU A CA 1
ATOM 729 C C . LEU A 1 96 ? -8.722 -6.421 23.995 1.00 96.62 96 LEU A C 1
ATOM 731 O O . LEU A 1 96 ? -8.985 -6.567 25.189 1.00 96.62 96 LEU A O 1
ATOM 735 N N . ALA A 1 97 ? -9.662 -6.398 23.047 1.00 95.19 97 ALA A N 1
ATOM 736 C CA . ALA A 1 97 ? -11.080 -6.638 23.316 1.00 95.19 97 ALA A CA 1
ATOM 737 C C . ALA A 1 97 ? -11.317 -8.070 23.822 1.00 95.19 97 ALA A C 1
ATOM 739 O O . ALA A 1 97 ? -11.847 -8.248 24.920 1.00 95.19 97 ALA A O 1
ATOM 740 N N . ALA A 1 98 ? -10.776 -9.070 23.118 1.00 94.31 98 ALA A N 1
ATOM 741 C CA . ALA A 1 98 ? -10.896 -10.475 23.502 1.00 94.31 98 ALA A CA 1
ATOM 742 C C . ALA A 1 98 ? -10.306 -10.754 24.897 1.00 94.31 98 ALA A C 1
ATOM 744 O O . ALA A 1 98 ? -10.911 -11.455 25.705 1.00 94.31 98 ALA A O 1
ATOM 745 N N . ARG A 1 99 ? -9.155 -10.148 25.234 1.00 95.50 99 ARG A N 1
ATOM 746 C CA . ARG A 1 99 ? -8.553 -10.238 26.582 1.00 95.50 99 ARG A CA 1
ATOM 747 C C . ARG A 1 99 ? -9.443 -9.656 27.681 1.00 95.50 99 ARG A C 1
ATOM 749 O O . ARG A 1 99 ? -9.348 -10.090 28.824 1.00 95.50 99 ARG A O 1
ATOM 756 N N . LYS A 1 100 ? -10.282 -8.674 27.350 1.00 95.12 100 LYS A N 1
ATOM 757 C CA . LYS A 1 100 ? -11.264 -8.074 28.264 1.00 95.12 100 LYS A CA 1
ATOM 758 C C . LYS A 1 100 ? -12.599 -8.830 28.282 1.00 95.12 100 LYS A C 1
ATOM 760 O O . LYS A 1 100 ? -13.501 -8.402 28.996 1.00 95.12 100 LYS A O 1
ATOM 765 N N . GLY A 1 101 ? -12.728 -9.924 27.526 1.00 89.69 101 GLY A N 1
ATOM 766 C CA . GLY A 1 101 ? -13.968 -10.694 27.410 1.00 89.69 101 GLY A CA 1
ATOM 767 C C . GLY A 1 101 ? -15.073 -9.960 26.647 1.00 89.69 101 GLY A C 1
ATOM 768 O O . GLY A 1 101 ? -16.246 -10.185 26.935 1.00 89.69 101 GLY A O 1
ATOM 769 N N . LYS A 1 102 ? -14.694 -9.057 25.737 1.00 71.12 102 LYS A N 1
ATOM 770 C CA . LYS A 1 102 ? -15.599 -8.331 24.843 1.00 71.12 102 LYS A CA 1
ATOM 771 C C . LYS A 1 102 ? -15.535 -8.879 23.424 1.00 71.12 102 LYS A C 1
ATOM 773 O O . LYS A 1 102 ? -14.419 -9.270 23.007 1.00 71.12 102 LYS A O 1
#

Foldseek 3Di:
DVVLVVQVVDDPPPPDDDDDDDPCPVPDDVSQCDPSHVVDDDDDDADALVRQLVLLCVLCVPPDDDPPDDSSVVSVVQPPDHSVRSNVVVVVVRVVCVVVVD

Sequence (102 aa):
NQLLVEMDGFGVNDGVIVIAATNRPDILDPALLRPGRFDRQVTVNYPDIKGRAEILKVHARNKPFESDVNLETIAKSTSGFTGADLSNLLNEAALLAARKGK